Protein AF-A0A075I2B1-F1 (afdb_monomer)

Solvent-accessible surface area (backbone atoms only — not comparable to full-atom values): 6230 Å² total; per-residue (Å²): 111,44,81,54,73,53,54,62,49,99,84,71,45,73,44,51,65,59,56,53,54,48,26,56,47,40,30,75,67,63,57,77,72,39,77,43,37,38,28,36,81,73,62,92,59,45,57,78,74,44,47,49,54,43,27,32,74,50,74,80,44,43,78,85,74,37,25,40,53,33,38,40,56,74,82,55,50,94,93,41,47,78,57,34,68,74,73,52,88,79,57,62,47,34,85,46,72,70,45,29,53,55,58,70,74,107

InterPro domains:
  IPR001732 UDP-glucose/GDP-mannose dehydrogenase, N-terminal [PF03721] (2-100)
  IPR028359 UDP-N-acetyl-D-mannosamine/glucosamine dehydrogenase [PTHR43491] (2-102)
  IPR036291 NAD(P)-binding domain superfamily [SSF51735] (3-102)

Foldseek 3Di:
DDADDFDADPVRHTDCVVLLVVLLVLLVPPFWAEEAEHQYDDDPCCVVPPSQVSSCVSVPDHDPPGYWYKYWHDDDDVPCRVVCVPPPDIDIGTPDPVSSVVVNVD

Structure (mmCIF, N/CA/C/O backbone):
data_AF-A0A075I2B1-F1
#
_entry.id   AF-A0A075I2B1-F1
#
loop_
_atom_site.group_PDB
_atom_site.id
_atom_site.type_symbol
_atom_site.label_atom_id
_atom_site.label_alt_id
_atom_site.label_comp_id
_atom_site.label_asym_id
_atom_site.label_entity_id
_atom_site.label_seq_id
_atom_site.pdbx_PDB_ins_code
_atom_site.Cartn_x
_atom_site.Cartn_y
_atom_site.Cartn_z
_atom_site.occupancy
_atom_site.B_iso_or_equiv
_atom_site.auth_seq_id
_atom_site.auth_comp_id
_atom_site.auth_asym_id
_atom_site.auth_atom_id
_atom_site.pdbx_PDB_model_num
ATOM 1 N N . MET A 1 1 ? -8.153 2.918 -5.082 1.00 91.38 1 MET A N 1
ATOM 2 C CA . MET A 1 1 ? -6.964 2.182 -5.561 1.00 91.38 1 MET A CA 1
ATOM 3 C C . MET A 1 1 ? -5.900 3.200 -5.934 1.00 91.38 1 MET A C 1
ATOM 5 O O . MET A 1 1 ? -6.264 4.267 -6.422 1.00 91.38 1 MET A O 1
ATOM 9 N N . LEU A 1 2 ? -4.633 2.923 -5.636 1.00 95.62 2 LEU A N 1
ATOM 10 C CA . LEU A 1 2 ? -3.490 3.801 -5.883 1.00 95.62 2 LEU A CA 1
ATOM 11 C C . LEU A 1 2 ? -2.521 3.111 -6.849 1.00 95.62 2 LEU A C 1
ATOM 13 O O . LEU A 1 2 ? -1.720 2.268 -6.442 1.00 95.62 2 LEU A O 1
ATOM 17 N N . SER A 1 3 ? -2.597 3.508 -8.116 1.00 94.00 3 SER A N 1
ATOM 18 C CA . SER A 1 3 ? -1.679 3.112 -9.184 1.00 94.00 3 SER A CA 1
ATOM 19 C C . SER A 1 3 ? -0.917 4.362 -9.635 1.00 94.00 3 SER A C 1
ATOM 21 O O . SER A 1 3 ? -1.407 5.170 -10.423 1.00 94.00 3 SER A O 1
ATOM 23 N N . LEU A 1 4 ? 0.230 4.604 -8.998 1.00 95.50 4 LEU A N 1
ATOM 24 C CA . LEU A 1 4 ? 1.047 5.810 -9.124 1.00 95.50 4 LEU A CA 1
ATOM 25 C C . LEU A 1 4 ? 2.488 5.423 -9.480 1.00 95.50 4 LEU A C 1
ATOM 27 O O . LEU A 1 4 ? 2.948 4.344 -9.108 1.00 95.50 4 LEU A O 1
ATOM 31 N N . PRO A 1 5 ? 3.230 6.298 -10.178 1.00 93.94 5 PRO A N 1
ATOM 32 C CA . PRO A 1 5 ? 4.606 6.009 -10.549 1.00 93.94 5 PRO A CA 1
ATOM 33 C C . PRO A 1 5 ? 5.522 5.966 -9.320 1.00 93.94 5 PRO A C 1
ATOM 35 O O . PRO A 1 5 ? 5.485 6.855 -8.467 1.00 93.94 5 PRO A O 1
ATOM 38 N N . THR A 1 6 ? 6.401 4.967 -9.298 1.00 95.31 6 THR A N 1
ATOM 39 C CA . THR A 1 6 ? 7.446 4.755 -8.284 1.00 95.31 6 THR A CA 1
ATOM 40 C C . THR A 1 6 ? 8.816 4.688 -8.971 1.00 95.31 6 THR A C 1
ATOM 42 O O . THR A 1 6 ? 9.403 3.608 -9.086 1.00 95.31 6 THR A O 1
ATOM 45 N N . PRO A 1 7 ? 9.302 5.808 -9.545 1.00 96.19 7 PRO A N 1
ATOM 46 C CA . PRO A 1 7 ? 10.572 5.824 -10.263 1.00 96.19 7 PRO A CA 1
ATOM 47 C C . PRO A 1 7 ? 11.734 5.516 -9.316 1.00 96.19 7 PRO A C 1
ATOM 49 O O . PRO A 1 7 ? 11.641 5.752 -8.117 1.00 96.19 7 PRO A O 1
ATOM 52 N N . ILE A 1 8 ? 12.844 5.032 -9.865 1.00 96.38 8 ILE A N 1
ATOM 53 C CA . ILE A 1 8 ? 14.077 4.780 -9.113 1.00 96.38 8 ILE A CA 1
ATOM 54 C C . ILE A 1 8 ? 15.088 5.908 -9.334 1.00 96.38 8 ILE A C 1
ATOM 56 O O . ILE A 1 8 ? 15.150 6.500 -10.416 1.00 96.38 8 ILE A O 1
ATOM 60 N N . ASP A 1 9 ? 15.878 6.217 -8.310 1.00 94.94 9 ASP A N 1
ATOM 61 C CA . ASP A 1 9 ? 16.991 7.158 -8.406 1.00 94.94 9 ASP A CA 1
ATOM 62 C C . ASP A 1 9 ? 18.251 6.507 -9.019 1.00 94.94 9 ASP A C 1
ATOM 64 O O . ASP A 1 9 ? 18.285 5.324 -9.363 1.00 94.94 9 ASP A O 1
ATOM 68 N N . LYS A 1 10 ? 19.335 7.284 -9.137 1.00 96.62 10 LYS A N 1
ATOM 69 C CA . LYS A 1 10 ? 20.627 6.813 -9.675 1.00 96.62 10 LYS A CA 1
ATOM 70 C C . LYS A 1 10 ? 21.300 5.703 -8.851 1.00 96.62 10 LYS A C 1
ATOM 72 O O . LYS A 1 10 ? 22.245 5.088 -9.337 1.00 96.62 10 LYS A O 1
ATOM 77 N N . ASN A 1 11 ? 20.867 5.494 -7.611 1.00 96.38 11 ASN A N 1
ATOM 78 C CA . ASN A 1 11 ? 21.356 4.458 -6.708 1.00 96.38 11 ASN A CA 1
ATOM 79 C C . ASN A 1 11 ? 20.400 3.252 -6.662 1.00 96.38 11 ASN A C 1
ATOM 81 O O . ASN A 1 11 ? 20.584 2.373 -5.823 1.00 96.38 11 ASN A O 1
ATOM 85 N N . ASN A 1 12 ? 19.409 3.195 -7.562 1.00 92.31 12 ASN A N 1
ATOM 86 C CA . ASN A 1 12 ? 18.335 2.200 -7.600 1.00 92.31 12 ASN A CA 1
ATOM 87 C C . ASN A 1 12 ? 17.421 2.220 -6.363 1.00 92.31 12 ASN A C 1
ATOM 89 O O . ASN A 1 12 ? 16.852 1.191 -6.004 1.00 92.31 12 ASN A O 1
ATOM 93 N N . ILE A 1 13 ? 17.269 3.379 -5.718 1.00 93.94 13 ILE A N 1
ATOM 94 C CA . ILE A 1 13 ? 16.354 3.561 -4.590 1.00 93.94 13 ILE A CA 1
ATOM 95 C C . ILE A 1 13 ? 15.008 4.069 -5.125 1.00 93.94 13 ILE A C 1
ATOM 97 O O . ILE A 1 13 ? 14.992 5.076 -5.843 1.00 93.94 13 ILE A O 1
ATOM 101 N N . PRO A 1 14 ? 13.880 3.410 -4.807 1.00 95.19 14 PRO A N 1
ATOM 102 C CA . PRO A 1 14 ? 12.555 3.902 -5.165 1.00 95.19 14 PRO A CA 1
ATOM 103 C C . PRO A 1 14 ? 12.256 5.290 -4.583 1.00 95.19 14 PRO A C 1
ATOM 105 O O . PRO A 1 14 ? 12.587 5.607 -3.444 1.00 95.19 14 PRO A O 1
ATOM 108 N N . ILE A 1 15 ? 11.593 6.127 -5.376 1.00 96.31 15 ILE A N 1
ATOM 109 C CA . ILE A 1 15 ? 11.133 7.461 -4.992 1.00 96.31 15 ILE A CA 1
ATOM 110 C C . ILE A 1 15 ? 9.604 7.436 -4.909 1.00 96.31 15 ILE A C 1
ATOM 112 O O . ILE A 1 15 ? 8.921 7.254 -5.918 1.00 96.31 15 ILE A O 1
ATOM 116 N N . TYR A 1 16 ? 9.053 7.705 -3.723 1.00 97.38 16 TYR A N 1
ATOM 117 C CA . TYR A 1 16 ? 7.614 7.582 -3.449 1.00 97.38 16 TYR A CA 1
ATOM 118 C C . TYR A 1 16 ? 6.839 8.900 -3.371 1.00 97.38 16 TYR A C 1
ATOM 120 O O . TYR A 1 16 ? 5.694 8.918 -2.924 1.00 97.38 16 TYR A O 1
ATOM 128 N N . LEU A 1 17 ? 7.406 10.005 -3.863 1.00 97.69 17 LEU A N 1
ATOM 129 C CA . LEU A 1 17 ? 6.812 11.349 -3.762 1.00 97.69 17 LEU A CA 1
ATOM 130 C C . LEU A 1 17 ? 5.340 11.422 -4.212 1.00 97.69 17 LEU A C 1
ATOM 132 O O . LEU A 1 17 ? 4.546 12.147 -3.609 1.00 97.69 17 LEU A O 1
ATOM 136 N N . ALA A 1 18 ? 4.958 10.675 -5.255 1.00 97.94 18 ALA A N 1
ATOM 137 C CA . ALA A 1 18 ? 3.574 10.618 -5.725 1.00 97.94 18 ALA A CA 1
ATOM 138 C C . ALA A 1 18 ? 2.641 9.955 -4.694 1.00 97.94 18 ALA A C 1
ATOM 140 O O . ALA A 1 18 ? 1.589 10.513 -4.372 1.00 97.94 18 ALA A O 1
ATOM 141 N N . LEU A 1 19 ? 3.044 8.807 -4.141 1.00 98.00 19 LEU A N 1
ATOM 142 C CA . LEU A 1 19 ? 2.297 8.089 -3.105 1.00 98.00 19 LEU A CA 1
ATOM 143 C C . LEU A 1 19 ? 2.210 8.906 -1.816 1.00 98.00 19 LEU A C 1
ATOM 145 O O . LEU A 1 19 ? 1.117 9.069 -1.279 1.00 98.00 19 LEU A O 1
ATOM 149 N N . GLU A 1 20 ? 3.316 9.498 -1.365 1.00 97.94 20 GLU A N 1
ATOM 150 C CA . GLU A 1 20 ? 3.340 10.351 -0.172 1.00 97.94 20 GLU A CA 1
ATOM 151 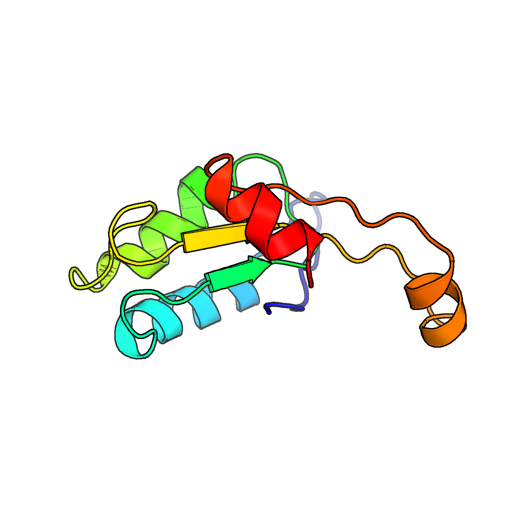C C . GLU A 1 20 ? 2.432 11.579 -0.319 1.00 97.94 20 GLU A C 1
ATOM 153 O O . GLU A 1 20 ? 1.716 11.955 0.612 1.00 97.94 20 GLU A O 1
ATOM 158 N N . SER A 1 21 ? 2.443 12.215 -1.494 1.00 98.12 21 SER A N 1
ATOM 159 C CA . SER A 1 21 ? 1.575 13.356 -1.797 1.00 98.12 21 SER A CA 1
ATOM 160 C C . SER A 1 21 ? 0.102 12.970 -1.711 1.00 98.12 21 SER A C 1
ATOM 162 O O . SER A 1 21 ? -0.690 13.677 -1.081 1.00 98.12 21 SER A O 1
ATOM 164 N N . VAL A 1 22 ? -0.271 11.824 -2.285 1.00 98.00 22 VAL A N 1
ATOM 165 C CA . VAL A 1 22 ? -1.642 11.316 -2.195 1.00 98.00 22 VAL A CA 1
ATOM 166 C C . VAL A 1 22 ? -1.987 10.907 -0.765 1.00 98.00 22 VAL A C 1
ATOM 168 O O . VAL A 1 22 ? -3.057 11.279 -0.293 1.00 98.00 22 VAL A O 1
ATOM 171 N N . GLY A 1 23 ? -1.086 10.265 -0.019 1.00 97.38 23 GLY A N 1
ATOM 172 C CA . GLY A 1 23 ? -1.283 9.966 1.404 1.00 97.38 23 GLY A CA 1
ATOM 173 C C . GLY A 1 23 ? -1.624 11.217 2.222 1.00 97.38 23 GLY A C 1
ATOM 174 O O . GLY A 1 23 ? -2.597 11.226 2.978 1.00 97.38 23 GLY A O 1
ATOM 175 N N . LYS A 1 24 ? -0.901 12.325 2.002 1.00 97.62 24 LYS A N 1
ATOM 176 C CA . LYS A 1 24 ? -1.164 13.623 2.659 1.00 97.62 24 LYS A CA 1
ATOM 177 C C . LYS A 1 24 ? -2.512 14.234 2.269 1.00 97.62 24 LYS A C 1
ATOM 179 O O . LYS A 1 24 ? -3.063 15.033 3.025 1.00 97.62 24 LYS A O 1
ATOM 184 N N . GLN A 1 25 ? -3.030 13.921 1.084 1.00 97.31 25 GLN A N 1
ATOM 185 C CA . GLN A 1 25 ? -4.377 14.325 0.677 1.00 97.31 25 GLN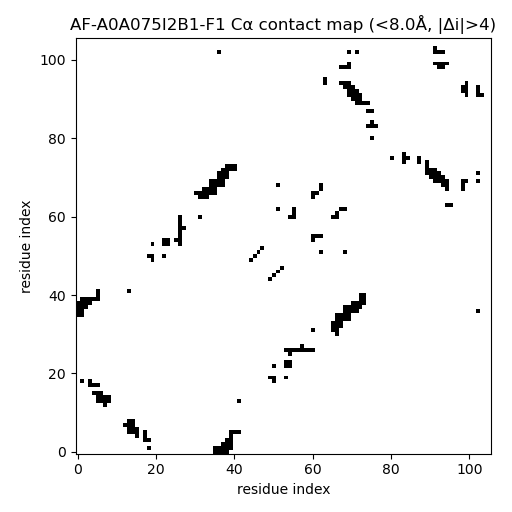 A CA 1
ATOM 186 C C . GLN A 1 25 ? -5.429 13.439 1.348 1.00 97.31 25 GLN A C 1
ATOM 188 O O . GLN A 1 25 ? -6.407 13.960 1.885 1.00 97.31 25 GLN A O 1
ATOM 193 N N . LEU A 1 26 ? -5.197 12.123 1.389 1.00 97.06 26 LEU A N 1
ATOM 194 C CA . LEU A 1 26 ? -6.080 11.151 2.030 1.00 97.06 26 LEU A CA 1
ATOM 195 C C . LEU A 1 26 ? -6.255 11.424 3.526 1.00 97.06 26 LEU A C 1
ATOM 197 O O . LEU A 1 26 ? -7.380 11.338 4.007 1.00 97.06 26 LEU A O 1
ATOM 201 N N . SER A 1 27 ? -5.222 11.870 4.246 1.00 96.62 27 SER A N 1
ATOM 202 C CA . SER A 1 27 ? -5.368 12.271 5.660 1.00 96.62 27 SER A CA 1
ATOM 203 C C . SER A 1 27 ? -6.449 13.350 5.876 1.00 96.62 27 SER A C 1
ATOM 205 O O . SER A 1 27 ? -7.080 13.434 6.937 1.00 96.62 27 SER A O 1
ATOM 207 N N . LYS A 1 28 ? -6.735 14.149 4.837 1.00 95.38 28 LYS A N 1
ATOM 208 C CA . LYS A 1 28 ? -7.732 15.231 4.831 1.00 95.38 28 LYS A CA 1
ATOM 209 C C . LYS A 1 28 ? -9.061 14.857 4.172 1.00 95.38 28 LYS A C 1
ATOM 211 O O . LYS A 1 28 ? -10.082 15.431 4.558 1.00 95.38 28 LYS A O 1
ATOM 216 N N . SER A 1 29 ? -9.097 13.920 3.231 1.00 94.81 29 SER A N 1
ATOM 217 C CA . SER A 1 29 ? -10.307 13.616 2.449 1.00 94.81 29 SER A CA 1
ATOM 218 C C . SER A 1 29 ? -10.897 12.225 2.682 1.00 94.81 29 SER A C 1
ATOM 220 O O . SER A 1 29 ? -12.106 12.057 2.499 1.00 94.81 29 SER A O 1
ATOM 222 N N . LEU A 1 30 ? -10.086 11.245 3.091 1.00 96.19 30 LEU A N 1
ATOM 223 C CA . LEU A 1 30 ? -10.521 9.862 3.256 1.00 96.19 30 LEU A CA 1
ATOM 224 C C . LEU A 1 30 ? -11.562 9.773 4.378 1.00 96.19 30 LEU A C 1
ATOM 226 O O . LEU A 1 30 ? -11.392 10.337 5.460 1.00 96.19 30 LEU A O 1
ATOM 230 N N . GLN A 1 31 ? -12.665 9.089 4.091 1.00 96.00 31 GLN A N 1
ATOM 231 C CA . GLN A 1 31 ? -13.752 8.914 5.046 1.00 96.00 31 GLN A CA 1
ATOM 232 C C . GLN A 1 31 ? -13.479 7.708 5.951 1.00 96.00 31 GLN A C 1
ATOM 234 O O . GLN A 1 31 ? -12.856 6.740 5.499 1.00 96.00 31 GLN A O 1
ATOM 239 N N . PRO A 1 32 ? -13.967 7.713 7.202 1.00 94.69 32 PRO A N 1
ATOM 240 C CA . PRO A 1 32 ? -13.940 6.519 8.031 1.00 94.69 32 PRO A CA 1
ATOM 241 C C . PRO A 1 32 ? -14.576 5.311 7.323 1.00 94.69 32 PRO A C 1
ATOM 243 O O . PRO A 1 32 ? -15.497 5.464 6.522 1.00 94.69 32 PRO A O 1
ATOM 246 N N . ASN A 1 33 ? -14.094 4.113 7.642 1.00 92.94 33 ASN A N 1
ATOM 247 C CA . ASN A 1 33 ? -14.469 2.819 7.063 1.00 92.94 33 ASN A CA 1
ATOM 248 C C . ASN A 1 33 ? -14.109 2.643 5.578 1.00 92.94 33 ASN A C 1
ATOM 250 O O . ASN A 1 33 ? -14.629 1.747 4.919 1.00 92.94 33 ASN A O 1
ATOM 254 N N . SER A 1 34 ? -13.208 3.472 5.046 1.00 94.06 34 SER A N 1
ATOM 255 C CA . SER A 1 34 ? -12.694 3.300 3.684 1.00 94.06 34 SER A CA 1
ATOM 256 C C . SER A 1 34 ? -11.609 2.221 3.604 1.00 94.06 34 SER A C 1
ATOM 258 O O . SER A 1 34 ? -10.808 2.065 4.530 1.00 94.06 34 SER A O 1
ATOM 260 N N . LEU A 1 35 ? -11.543 1.548 2.452 1.00 92.69 35 LEU A N 1
ATOM 261 C CA . LEU A 1 35 ? -10.434 0.687 2.035 1.00 92.69 35 LEU A CA 1
ATOM 262 C C . LEU A 1 35 ? -9.535 1.433 1.041 1.00 92.69 35 LEU A C 1
ATOM 264 O O . LEU A 1 35 ? -9.990 1.911 -0.000 1.00 92.69 35 LEU A O 1
ATOM 268 N N . VAL A 1 36 ? -8.242 1.492 1.343 1.00 95.19 36 VAL A N 1
ATOM 269 C CA . VAL A 1 36 ? -7.195 1.943 0.422 1.00 95.19 36 VAL A CA 1
ATOM 270 C C . VAL A 1 36 ? -6.461 0.716 -0.115 1.00 95.19 36 VAL A C 1
ATOM 272 O O . VAL A 1 36 ? -5.977 -0.103 0.651 1.00 95.19 36 VAL A O 1
ATOM 275 N N . VAL A 1 37 ? -6.351 0.589 -1.434 1.00 94.12 37 VAL A N 1
ATOM 276 C CA . VAL A 1 37 ? -5.564 -0.482 -2.070 1.00 94.12 37 VAL A CA 1
ATOM 277 C C . VAL A 1 37 ? -4.412 0.152 -2.826 1.00 94.12 37 VAL A C 1
ATOM 279 O O . VAL A 1 37 ? -4.660 1.031 -3.655 1.00 94.12 37 VAL A O 1
ATOM 282 N N . VAL A 1 38 ? -3.181 -0.260 -2.536 1.00 94.94 38 VAL A N 1
ATOM 283 C CA . VAL A 1 38 ? -1.971 0.181 -3.239 1.00 94.94 38 VAL A CA 1
ATOM 284 C C . VAL A 1 38 ? -1.574 -0.874 -4.263 1.00 94.94 38 VAL A C 1
ATOM 286 O O . VAL A 1 38 ? -1.267 -2.007 -3.908 1.00 94.94 38 VAL A O 1
ATOM 289 N N . GLU A 1 39 ? -1.582 -0.491 -5.535 1.00 94.12 39 GLU A N 1
ATOM 290 C CA . GLU A 1 39 ? -1.199 -1.366 -6.656 1.00 94.12 39 GLU A CA 1
ATOM 291 C C . GLU A 1 39 ? 0.1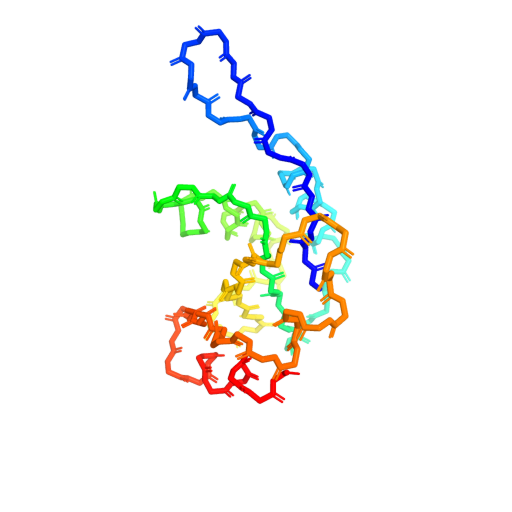89 -1.036 -7.208 1.00 94.12 39 GLU A C 1
ATOM 293 O O . GLU A 1 39 ? 0.752 -1.777 -8.008 1.00 94.12 39 GLU A O 1
ATOM 298 N N . SER A 1 40 ? 0.735 0.101 -6.778 1.00 94.62 40 SER A N 1
ATOM 299 C CA . SER A 1 40 ? 2.051 0.582 -7.185 1.00 94.62 40 SER A CA 1
ATOM 300 C C . SER A 1 40 ? 3.150 -0.351 -6.671 1.00 94.62 40 SER A C 1
ATOM 302 O O . SER A 1 40 ? 3.037 -0.893 -5.570 1.00 94.62 40 SER A O 1
ATOM 304 N N . THR A 1 41 ? 4.241 -0.489 -7.425 1.00 93.56 41 THR A N 1
ATOM 305 C CA . THR A 1 41 ? 5.409 -1.262 -6.991 1.00 93.56 41 THR A CA 1
ATOM 306 C C . THR A 1 41 ? 6.086 -0.579 -5.807 1.00 93.56 41 THR A C 1
ATOM 308 O O . THR A 1 41 ? 6.660 0.501 -5.935 1.00 93.56 41 THR A O 1
ATOM 311 N N . ILE A 1 42 ? 6.044 -1.224 -4.647 1.00 94.25 42 ILE A N 1
ATOM 312 C CA . ILE A 1 42 ? 6.620 -0.718 -3.401 1.00 94.25 42 ILE A CA 1
ATOM 313 C C . ILE A 1 42 ? 7.504 -1.780 -2.752 1.00 94.25 42 ILE A C 1
ATOM 315 O O . ILE A 1 42 ? 7.326 -2.979 -2.970 1.00 94.25 42 ILE A O 1
ATOM 319 N N . GLU A 1 43 ? 8.461 -1.339 -1.950 1.00 93.50 43 GLU A N 1
ATOM 320 C CA . GLU A 1 43 ? 9.279 -2.221 -1.128 1.00 93.50 43 GLU A CA 1
ATOM 321 C C . GLU A 1 43 ? 8.530 -2.681 0.138 1.00 93.50 43 GLU A C 1
ATOM 323 O O . GLU A 1 43 ? 7.635 -1.978 0.630 1.00 93.50 43 GLU A O 1
ATOM 328 N N . PRO A 1 44 ? 8.893 -3.849 0.702 1.00 92.62 44 PRO A N 1
ATOM 329 C CA . PRO A 1 44 ? 8.428 -4.245 2.027 1.00 92.62 44 PRO A CA 1
ATOM 330 C C . PRO A 1 44 ? 8.747 -3.152 3.052 1.00 92.62 44 PRO A C 1
ATOM 332 O O . PRO A 1 44 ? 9.848 -2.602 3.032 1.00 92.62 44 PRO A O 1
ATOM 335 N N . GLY A 1 45 ? 7.817 -2.834 3.951 1.00 92.94 45 GLY A N 1
ATOM 336 C CA . GLY A 1 45 ? 7.991 -1.727 4.888 1.00 92.94 45 GLY A CA 1
ATOM 337 C C . GLY A 1 45 ? 7.246 -0.454 4.504 1.00 92.94 45 GLY A C 1
ATOM 338 O O . GLY A 1 45 ? 6.894 0.317 5.394 1.00 92.94 45 GLY A O 1
ATOM 339 N N . PHE A 1 46 ? 7.004 -0.188 3.215 1.00 95.25 46 PHE A N 1
ATOM 340 C CA . PHE A 1 46 ? 6.483 1.120 2.799 1.00 95.25 46 PHE A CA 1
ATOM 341 C C . PHE A 1 46 ? 5.072 1.410 3.338 1.00 95.25 46 PHE A C 1
ATOM 343 O O . PHE A 1 46 ? 4.769 2.543 3.716 1.00 95.25 46 PHE A O 1
ATOM 350 N N . ILE A 1 47 ? 4.195 0.403 3.402 1.00 95.19 47 ILE A N 1
ATOM 351 C CA . ILE A 1 47 ? 2.823 0.603 3.887 1.00 95.19 47 ILE A CA 1
ATOM 352 C C . ILE A 1 47 ? 2.830 0.924 5.379 1.00 95.19 47 ILE A C 1
ATOM 354 O O . ILE A 1 47 ? 2.290 1.950 5.791 1.00 95.19 47 ILE A O 1
ATOM 358 N N . GLU A 1 48 ? 3.451 0.058 6.172 1.00 93.94 48 GLU A N 1
ATOM 359 C CA . GLU A 1 48 ? 3.455 0.112 7.628 1.00 93.94 48 GLU A CA 1
ATOM 360 C C . GLU A 1 48 ? 4.297 1.259 8.186 1.00 93.94 48 GLU A C 1
ATOM 362 O O . GLU A 1 48 ? 3.879 1.897 9.150 1.00 93.94 48 GLU A O 1
ATOM 367 N N . ASN A 1 49 ? 5.438 1.563 7.563 1.00 94.50 49 ASN A N 1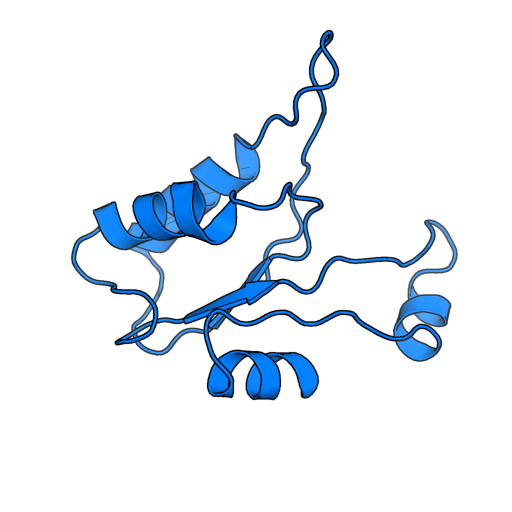
ATOM 368 C CA . ASN A 1 49 ? 6.396 2.532 8.095 1.00 94.50 49 ASN A CA 1
ATOM 369 C C . ASN A 1 49 ? 6.239 3.936 7.501 1.00 94.50 49 ASN A C 1
ATOM 371 O O . ASN A 1 49 ? 6.834 4.865 8.030 1.00 94.50 49 ASN A O 1
ATOM 375 N N . VAL A 1 50 ? 5.510 4.103 6.389 1.00 96.50 50 VAL A N 1
ATOM 376 C CA . VAL A 1 50 ? 5.409 5.403 5.699 1.00 96.50 50 VAL A CA 1
ATOM 377 C C . VAL A 1 50 ? 3.962 5.758 5.380 1.00 96.50 50 VAL A C 1
ATOM 379 O O . VAL A 1 50 ? 3.460 6.793 5.821 1.00 96.50 50 VAL A O 1
ATOM 382 N N . MET A 1 51 ? 3.262 4.922 4.611 1.00 96.94 51 MET A N 1
ATOM 383 C CA . MET A 1 51 ? 1.941 5.282 4.087 1.00 96.94 51 MET A CA 1
ATOM 384 C C . MET A 1 51 ? 0.894 5.433 5.196 1.00 96.94 51 MET A C 1
ATOM 386 O O . MET A 1 51 ? 0.131 6.402 5.189 1.00 96.94 51 MET A O 1
ATOM 390 N N . ILE A 1 52 ? 0.858 4.493 6.146 1.00 96.94 52 ILE A N 1
ATOM 391 C CA . ILE A 1 52 ? -0.053 4.556 7.295 1.00 96.94 52 ILE A CA 1
ATOM 392 C C . ILE A 1 52 ? 0.240 5.804 8.125 1.00 96.94 52 ILE A C 1
ATOM 394 O O . ILE A 1 52 ? -0.686 6.573 8.374 1.00 96.94 52 ILE A O 1
ATOM 398 N N . GLU A 1 53 ? 1.508 6.054 8.468 1.00 97.00 53 GLU A N 1
ATOM 399 C CA . GLU A 1 53 ? 1.904 7.227 9.255 1.00 97.00 53 GLU A CA 1
ATOM 400 C C . GLU A 1 53 ? 1.400 8.522 8.605 1.00 97.00 53 GLU A C 1
ATOM 402 O O . GLU A 1 53 ? 0.716 9.318 9.250 1.00 97.00 53 GLU A O 1
ATOM 407 N N . ILE A 1 54 ? 1.634 8.697 7.300 1.00 97.75 54 ILE A N 1
ATOM 408 C CA . ILE A 1 54 ? 1.197 9.882 6.550 1.00 97.75 54 ILE A CA 1
ATOM 409 C C . ILE A 1 54 ? -0.328 10.070 6.594 1.00 97.75 54 ILE A C 1
ATOM 411 O O . ILE A 1 54 ? -0.804 11.204 6.731 1.00 97.75 54 ILE A O 1
ATOM 415 N N . ILE A 1 55 ? -1.109 8.996 6.441 1.00 97.06 55 ILE A N 1
ATOM 416 C CA . ILE A 1 55 ? -2.579 9.074 6.474 1.00 97.06 55 ILE A CA 1
ATOM 417 C C . ILE A 1 55 ? -3.061 9.414 7.893 1.00 97.06 55 ILE A C 1
ATOM 419 O O . ILE A 1 55 ? -3.952 10.254 8.058 1.00 97.06 55 ILE A O 1
ATOM 423 N N . GLU A 1 56 ? -2.457 8.813 8.918 1.00 97.19 56 GLU A N 1
ATOM 424 C CA . GLU A 1 56 ? -2.815 9.022 10.325 1.00 97.19 56 GLU A CA 1
ATOM 425 C C . GLU A 1 56 ? -2.413 10.402 10.865 1.00 97.19 56 GLU A C 1
ATOM 427 O O . GLU A 1 56 ? -3.034 10.870 11.818 1.00 97.19 56 GLU A O 1
ATOM 432 N N . MET A 1 57 ? -1.483 11.127 10.224 1.00 94.06 57 MET A N 1
ATOM 433 C CA . MET A 1 57 ? -1.131 12.516 10.591 1.00 94.06 57 MET A CA 1
ATOM 434 C C . MET A 1 57 ? -2.344 13.462 10.670 1.00 94.06 57 MET A C 1
ATOM 436 O O . MET A 1 57 ? -2.284 14.500 11.327 1.00 94.06 57 MET A O 1
ATOM 440 N N . GLY A 1 58 ?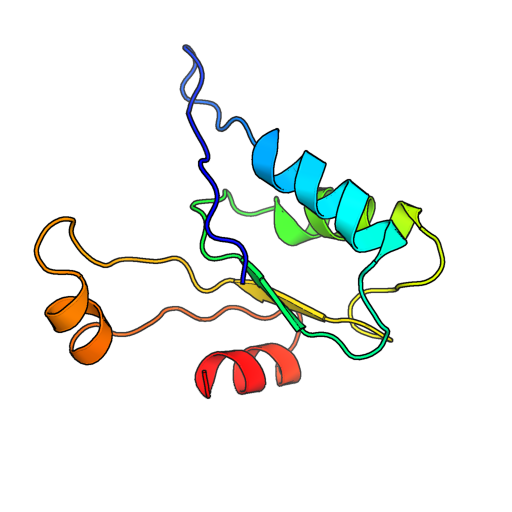 -3.446 13.139 9.985 1.00 87.94 58 GLY A N 1
ATOM 441 C CA . GLY A 1 58 ? -4.699 13.891 10.071 1.00 87.94 58 GLY A CA 1
ATOM 442 C C . GLY A 1 58 ? -5.477 13.691 11.381 1.00 87.94 58 GLY A C 1
ATOM 443 O O . GLY A 1 58 ? -6.508 14.337 11.554 1.00 87.94 58 GLY A O 1
ATOM 444 N N . SER A 1 59 ? -5.044 12.783 12.265 1.00 87.56 59 SER A N 1
ATOM 445 C CA . SER A 1 59 ? -5.620 12.407 13.574 1.00 87.56 59 SER A CA 1
ATOM 446 C C . SER A 1 59 ? -7.095 11.978 13.584 1.00 87.56 59 SER A C 1
ATOM 448 O O . SER A 1 59 ? -7.671 11.745 14.644 1.00 87.56 59 SER A O 1
ATOM 450 N N . ARG A 1 60 ? -7.735 11.872 12.416 1.00 94.69 60 ARG A N 1
ATOM 451 C CA . ARG A 1 60 ? -9.131 11.417 12.256 1.00 94.69 60 ARG A CA 1
ATOM 452 C C . ARG A 1 60 ? -9.233 9.936 11.911 1.00 94.69 60 ARG A C 1
ATOM 454 O O . ARG A 1 60 ? -10.310 9.353 12.010 1.00 94.69 60 ARG A O 1
ATOM 461 N N . LEU A 1 61 ? -8.127 9.359 11.465 1.00 96.06 61 LEU A N 1
ATOM 462 C CA . LEU A 1 61 ? -8.048 8.034 10.885 1.00 96.06 61 LEU A CA 1
ATOM 463 C C . LEU A 1 61 ? -6.981 7.237 11.627 1.00 96.06 61 LEU A C 1
ATOM 465 O O . LEU A 1 61 ? -5.944 7.787 11.981 1.00 96.06 61 LEU A O 1
ATOM 469 N N . GLN A 1 62 ? -7.272 5.965 11.864 1.00 95.69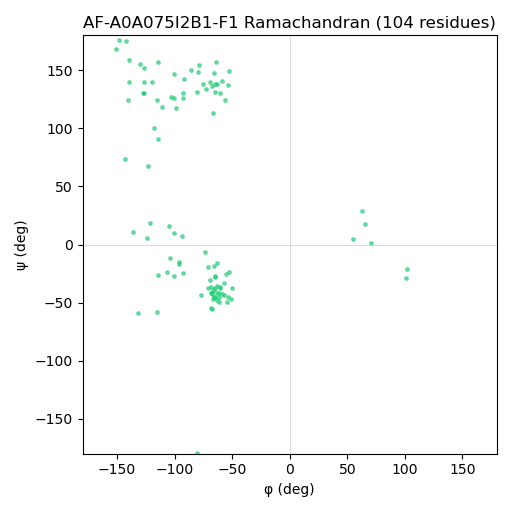 62 GLN A N 1
ATOM 470 C CA . GLN A 1 62 ? -6.393 4.976 12.453 1.00 95.69 62 GLN A CA 1
ATOM 471 C C . GLN A 1 62 ? -6.577 3.630 11.738 1.00 95.69 62 GLN A C 1
ATOM 473 O O . GLN A 1 62 ? -7.699 3.107 11.646 1.00 95.69 62 GLN A O 1
ATOM 478 N N . ALA A 1 63 ? -5.476 3.088 11.223 1.00 94.25 63 ALA A N 1
ATOM 479 C CA . ALA A 1 63 ? -5.437 1.859 10.450 1.00 94.25 63 ALA A CA 1
ATOM 480 C C . ALA A 1 63 ? -5.892 0.682 11.319 1.00 94.25 63 ALA A C 1
ATOM 482 O O . ALA A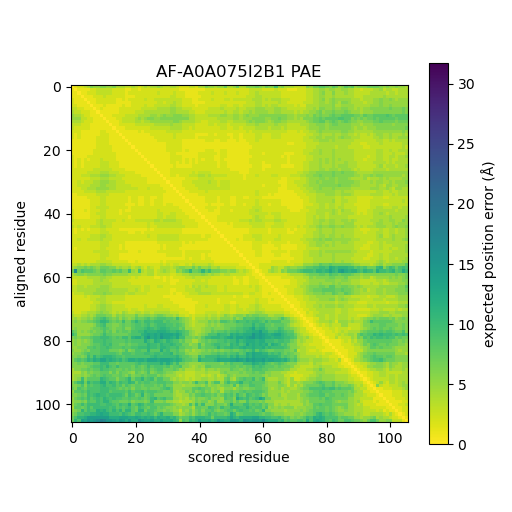 1 63 ? -5.587 0.609 12.512 1.00 94.25 63 ALA A O 1
ATOM 483 N N . GLY A 1 64 ? -6.696 -0.210 10.741 1.00 89.31 64 GLY A N 1
ATOM 484 C CA . GLY A 1 64 ? -7.280 -1.352 11.452 1.00 89.31 64 GLY A CA 1
ATOM 485 C C . GLY A 1 64 ? -8.364 -0.976 12.473 1.00 89.31 64 GLY A C 1
ATOM 486 O O . GLY A 1 64 ? -8.907 -1.856 13.135 1.00 89.31 64 GLY A O 1
ATOM 487 N N . LYS A 1 65 ? -8.707 0.314 12.620 1.00 92.44 65 LYS A N 1
ATOM 488 C CA . LYS A 1 65 ? -9.819 0.761 13.477 1.00 92.44 65 LYS A CA 1
ATOM 489 C C . LYS A 1 65 ? -10.937 1.415 12.692 1.00 92.44 65 LYS A C 1
ATOM 491 O O . LYS A 1 65 ? -12.082 0.992 12.789 1.00 92.44 65 LYS A O 1
ATOM 496 N N . ASN A 1 66 ? -10.623 2.482 11.964 1.00 92.69 66 ASN A N 1
ATOM 497 C CA . ASN A 1 66 ? -11.624 3.265 11.242 1.00 92.69 66 ASN A CA 1
ATOM 498 C C . ASN A 1 66 ? -11.184 3.639 9.821 1.00 92.69 66 ASN A C 1
ATOM 500 O O . ASN A 1 66 ? -11.859 4.423 9.169 1.00 92.69 66 ASN A O 1
ATOM 504 N N . PHE A 1 67 ? -10.096 3.070 9.319 1.00 94.81 67 PHE A N 1
ATOM 505 C CA . PHE A 1 67 ? -9.867 2.843 7.896 1.00 94.81 67 PHE A CA 1
ATOM 506 C C . PHE A 1 67 ? -8.971 1.623 7.753 1.00 94.81 67 PHE A C 1
ATOM 508 O O . PHE A 1 67 ? -8.380 1.153 8.732 1.00 94.81 67 PHE A O 1
ATOM 515 N N . THR A 1 68 ? -8.855 1.121 6.534 1.00 93.94 68 THR A N 1
ATOM 516 C CA . THR A 1 68 ? -7.940 0.028 6.274 1.00 93.94 68 THR A CA 1
ATOM 517 C C . THR A 1 68 ? -7.194 0.172 4.960 1.00 93.94 68 THR A C 1
ATOM 519 O O . THR A 1 68 ? -7.600 0.929 4.074 1.00 93.94 68 THR A O 1
ATOM 522 N N . ILE A 1 69 ? -6.066 -0.523 4.863 1.00 94.25 69 ILE A N 1
ATOM 523 C CA . ILE A 1 69 ? -5.158 -0.462 3.728 1.00 94.25 69 ILE A CA 1
ATOM 524 C C . ILE A 1 69 ? -4.622 -1.852 3.385 1.00 94.25 69 ILE A C 1
ATOM 526 O O . ILE A 1 69 ? -4.310 -2.646 4.268 1.00 94.25 69 ILE A O 1
ATOM 530 N N . GLY A 1 70 ? -4.522 -2.139 2.093 1.00 92.38 70 GLY A N 1
ATOM 531 C CA . GLY A 1 70 ? -3.926 -3.358 1.561 1.00 92.38 70 GLY A CA 1
ATOM 532 C C . GLY A 1 70 ? -3.132 -3.090 0.288 1.00 92.38 70 GLY A C 1
ATOM 533 O O . GLY A 1 70 ? -3.119 -1.975 -0.241 1.00 92.38 70 GLY A O 1
ATOM 534 N N . VAL A 1 71 ? -2.478 -4.131 -0.208 1.00 92.06 71 VAL A N 1
ATOM 535 C CA . VAL A 1 71 ? -1.680 -4.131 -1.432 1.00 92.06 71 VAL A CA 1
ATOM 536 C C . VAL A 1 71 ? -2.247 -5.135 -2.427 1.00 92.06 71 VAL A C 1
ATOM 538 O O . VAL A 1 71 ? -2.653 -6.236 -2.051 1.00 92.06 71 VAL A O 1
ATOM 541 N N . CYS A 1 72 ? -2.268 -4.746 -3.695 1.00 89.56 72 CYS A N 1
ATOM 542 C CA . CYS A 1 72 ? -2.606 -5.606 -4.824 1.00 89.56 72 CYS A CA 1
ATOM 543 C C . CYS A 1 72 ? -1.707 -5.213 -6.003 1.00 89.56 72 CYS A C 1
ATOM 545 O O . CYS A 1 72 ? -2.155 -4.484 -6.885 1.00 89.56 72 CYS A O 1
ATOM 547 N N . PRO A 1 73 ? -0.411 -5.570 -5.976 1.00 85.81 73 PRO A N 1
ATOM 548 C CA . PRO A 1 73 ? 0.529 -5.118 -6.992 1.00 85.81 73 PRO A CA 1
ATOM 549 C C . PRO A 1 73 ? 0.100 -5.591 -8.383 1.00 85.81 73 PRO A C 1
ATOM 551 O O . PRO A 1 73 ? -0.188 -6.773 -8.584 1.00 85.81 73 PRO A O 1
ATOM 554 N N . GLU A 1 74 ? 0.070 -4.662 -9.335 1.00 83.31 74 GLU A N 1
ATOM 555 C CA . GLU A 1 74 ? -0.299 -4.963 -10.718 1.00 83.31 74 GLU A CA 1
ATOM 556 C C . GLU A 1 74 ? 0.835 -5.735 -11.412 1.00 83.31 74 GLU A C 1
ATOM 558 O O . GLU A 1 74 ? 2.009 -5.369 -11.312 1.00 83.31 74 GLU A O 1
ATOM 563 N N . ASN A 1 75 ? 0.487 -6.814 -12.116 1.00 83.50 75 ASN A N 1
ATOM 564 C CA . ASN A 1 75 ? 1.436 -7.699 -12.802 1.00 83.50 75 ASN A CA 1
ATOM 565 C C . ASN A 1 75 ? 1.151 -7.865 -14.305 1.00 83.50 75 ASN A C 1
ATOM 567 O O . ASN A 1 75 ? 1.823 -8.664 -14.957 1.00 83.50 75 ASN A O 1
ATOM 571 N N . ALA A 1 76 ? 0.183 -7.126 -14.854 1.00 83.75 76 ALA A N 1
ATOM 572 C CA . ALA A 1 76 ? -0.155 -7.194 -16.267 1.00 83.75 76 ALA A CA 1
ATOM 573 C C . ALA A 1 76 ? 0.940 -6.598 -17.161 1.00 83.75 76 ALA A C 1
ATOM 575 O O . ALA A 1 76 ? 1.518 -5.543 -16.874 1.00 83.75 76 ALA A O 1
ATOM 576 N N . ASN A 1 77 ? 1.192 -7.249 -18.296 1.00 83.81 77 ASN A N 1
ATOM 577 C CA . ASN A 1 77 ? 2.154 -6.757 -19.271 1.00 83.81 77 ASN A CA 1
ATOM 578 C C . ASN A 1 77 ? 1.578 -5.575 -20.069 1.00 83.81 77 ASN A C 1
ATOM 580 O O . ASN A 1 77 ? 0.428 -5.625 -20.527 1.00 83.81 77 ASN A O 1
ATOM 584 N N . PRO A 1 78 ? 2.374 -4.519 -20.325 1.00 81.44 78 PRO A N 1
ATOM 585 C CA . PRO A 1 78 ? 1.977 -3.465 -21.249 1.00 81.44 78 PRO A CA 1
ATOM 586 C C . PRO A 1 78 ? 1.647 -4.046 -22.631 1.00 81.44 78 PRO A C 1
ATOM 588 O O . PRO A 1 78 ? 2.477 -4.711 -23.242 1.00 81.44 78 PRO A O 1
ATOM 591 N N . GLY A 1 79 ? 0.438 -3.774 -23.126 1.00 84.88 79 GLY A N 1
ATOM 592 C CA . GLY A 1 79 ? -0.069 -4.313 -24.396 1.00 84.88 79 GLY A CA 1
ATOM 593 C C . GLY A 1 79 ? -1.050 -5.480 -24.249 1.00 84.88 79 GLY A C 1
ATOM 594 O O . GLY A 1 79 ? -1.880 -5.653 -25.131 1.00 84.88 79 GLY A O 1
ATOM 595 N N . GLU A 1 80 ? -1.049 -6.182 -23.112 1.00 87.75 80 GLU A N 1
ATOM 596 C CA . GLU A 1 80 ? -1.915 -7.349 -22.846 1.00 87.75 80 GLU A CA 1
ATOM 597 C C . GLU A 1 80 ? -2.810 -7.152 -21.608 1.00 87.75 80 GLU A C 1
ATOM 599 O O . GLU A 1 80 ? -3.365 -8.102 -21.065 1.00 87.75 80 GLU A O 1
ATOM 604 N N . ILE A 1 81 ? -2.991 -5.900 -21.168 1.00 83.12 81 ILE A N 1
ATOM 605 C CA . ILE A 1 81 ? -3.625 -5.553 -19.883 1.00 83.12 81 ILE A CA 1
ATOM 606 C C . ILE A 1 81 ? -4.983 -6.240 -19.685 1.00 83.12 81 ILE A C 1
ATOM 608 O O . ILE A 1 81 ? -5.229 -6.813 -18.631 1.00 83.12 81 ILE A O 1
ATOM 612 N N . LEU A 1 82 ? -5.867 -6.210 -20.690 1.00 85.12 82 LEU A N 1
ATOM 613 C CA . LEU A 1 82 ? -7.207 -6.799 -20.567 1.00 85.12 82 LEU A CA 1
ATOM 614 C C . LEU A 1 82 ? -7.177 -8.328 -20.477 1.00 85.12 82 LEU A C 1
ATOM 616 O O . LEU A 1 82 ? -7.991 -8.907 -19.763 1.00 85.12 82 LEU A O 1
ATOM 620 N N . HIS A 1 83 ? -6.262 -8.970 -21.204 1.00 86.44 83 HIS A N 1
ATOM 621 C CA . HIS A 1 83 ? -6.090 -10.416 -21.150 1.00 86.44 83 HIS A CA 1
ATOM 622 C C . HIS A 1 83 ? -5.544 -10.812 -19.775 1.00 86.44 83 HIS A C 1
ATOM 624 O O . HIS A 1 8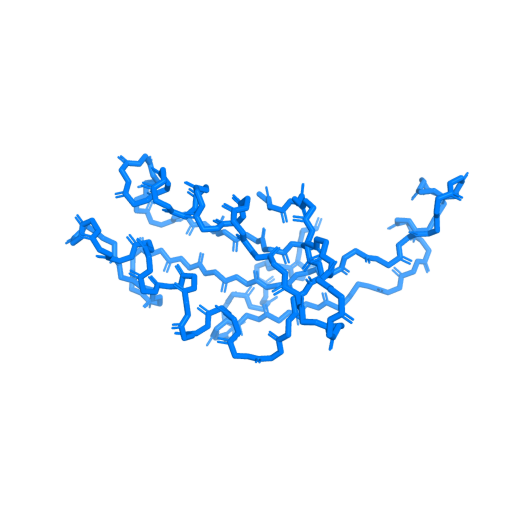3 ? -6.200 -11.551 -19.037 1.00 86.44 83 HIS A O 1
ATOM 630 N N . ASP A 1 84 ? -4.414 -10.218 -19.392 1.00 85.69 84 ASP A N 1
ATOM 631 C CA . ASP A 1 84 ? -3.689 -10.525 -18.161 1.00 85.69 84 ASP A CA 1
ATOM 632 C C . ASP A 1 84 ? -4.534 -10.269 -16.910 1.00 85.69 84 ASP A C 1
ATOM 634 O O . ASP A 1 84 ? -4.524 -11.091 -15.993 1.00 85.69 84 ASP A O 1
ATOM 638 N N . PHE A 1 85 ? -5.351 -9.210 -16.905 1.00 81.50 85 PHE A N 1
ATOM 639 C CA . PHE A 1 85 ? -6.283 -8.912 -15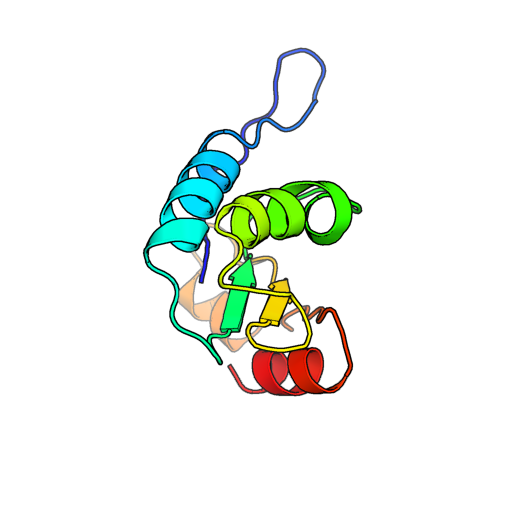.814 1.00 81.50 85 PHE A CA 1
ATOM 640 C C . PHE A 1 85 ? -7.262 -10.063 -15.532 1.00 81.50 85 PHE A C 1
ATOM 642 O O . PHE A 1 85 ? -7.652 -10.268 -14.385 1.00 81.50 85 PHE A O 1
ATOM 649 N N . THR A 1 86 ? -7.661 -10.818 -16.561 1.00 82.25 86 THR A N 1
ATOM 650 C CA . THR A 1 86 ? -8.604 -11.944 -16.424 1.00 82.25 86 THR A CA 1
ATOM 651 C C . THR A 1 86 ? -7.928 -13.295 -16.217 1.00 82.25 86 THR A C 1
ATOM 653 O O . THR A 1 86 ? -8.554 -14.209 -15.681 1.00 82.25 86 THR A O 1
ATOM 656 N N . SER A 1 87 ? -6.676 -13.447 -16.655 1.00 81.75 87 SER A N 1
ATOM 657 C CA . SER A 1 87 ? -5.997 -14.744 -16.714 1.00 81.75 87 SER A CA 1
ATOM 658 C C . SER A 1 87 ? -4.923 -14.945 -15.648 1.00 81.75 87 SER A C 1
ATOM 660 O O . SER A 1 87 ? -4.586 -16.092 -15.350 1.00 81.75 87 SER A O 1
ATOM 662 N N . LEU A 1 88 ? -4.347 -13.871 -15.098 1.00 82.31 88 LEU A N 1
ATOM 663 C CA . LEU A 1 88 ? -3.268 -13.968 -14.116 1.00 82.31 88 LEU A CA 1
ATOM 664 C C . LEU A 1 88 ? -3.807 -13.984 -12.679 1.00 82.31 88 LEU A C 1
ATOM 666 O O . LEU A 1 88 ? -4.742 -13.252 -12.353 1.00 82.31 88 LEU A O 1
ATOM 670 N N . PRO A 1 89 ? -3.198 -14.779 -11.780 1.00 82.19 89 PRO A N 1
ATOM 671 C CA . PRO A 1 89 ? -3.507 -14.688 -10.363 1.00 82.19 89 PRO A CA 1
ATOM 672 C C . PRO A 1 89 ? -3.084 -13.318 -9.818 1.00 82.19 89 PRO A C 1
ATOM 674 O O . PRO A 1 89 ? -1.989 -12.827 -10.116 1.00 82.19 89 PRO A O 1
ATOM 677 N N . ARG A 1 90 ? -3.940 -12.726 -8.980 1.00 81.88 90 ARG A N 1
ATOM 678 C CA . ARG A 1 90 ? -3.654 -11.485 -8.253 1.00 81.88 90 ARG A CA 1
ATOM 679 C C . ARG A 1 90 ? -3.085 -11.798 -6.874 1.00 81.88 90 ARG A C 1
ATOM 681 O O . ARG A 1 90 ? -3.645 -12.600 -6.128 1.00 81.88 90 ARG A O 1
ATOM 688 N N . LEU A 1 91 ? -1.967 -11.158 -6.536 1.00 85.00 91 LEU A N 1
ATOM 689 C CA . LEU A 1 91 ? -1.448 -11.162 -5.173 1.00 85.00 91 LEU A CA 1
ATOM 690 C C . LEU A 1 91 ? -2.222 -10.128 -4.361 1.00 85.00 91 LEU A C 1
ATOM 692 O O . LEU A 1 91 ? -2.325 -8.978 -4.771 1.00 85.00 91 LEU A O 1
ATOM 696 N N . VAL A 1 92 ? -2.701 -10.528 -3.189 1.00 86.06 92 VAL A N 1
ATOM 697 C CA . VAL A 1 92 ? -3.389 -9.641 -2.257 1.00 86.06 92 VAL A CA 1
ATOM 698 C C . VAL A 1 92 ? -2.724 -9.737 -0.892 1.00 86.06 92 VAL A C 1
ATOM 700 O O . VAL A 1 92 ? -2.522 -10.833 -0.373 1.00 86.06 92 VAL A O 1
ATOM 703 N N . GLY A 1 93 ? -2.409 -8.586 -0.305 1.00 83.75 93 GLY A N 1
ATOM 704 C CA . GLY A 1 93 ? -1.957 -8.475 1.079 1.00 83.75 93 GLY A CA 1
ATOM 705 C C . GLY A 1 93 ? -2.800 -7.458 1.837 1.00 83.75 93 GLY A C 1
ATOM 706 O O . GLY A 1 93 ? -3.003 -6.343 1.364 1.00 83.75 93 GLY A O 1
ATOM 707 N N . GLY A 1 94 ? -3.299 -7.827 3.010 1.00 82.31 94 GLY A N 1
ATOM 708 C CA . GLY A 1 94 ? -3.977 -6.915 3.927 1.00 82.31 94 GLY A CA 1
ATOM 709 C C . GLY A 1 94 ? -3.191 -6.727 5.220 1.00 82.31 94 GLY A C 1
ATOM 710 O O . GLY A 1 94 ? -2.413 -7.598 5.601 1.00 82.31 94 GLY A O 1
ATOM 711 N N . ILE A 1 95 ? -3.425 -5.611 5.919 1.00 82.12 95 ILE A N 1
ATOM 712 C CA . ILE A 1 95 ? -2.893 -5.411 7.281 1.00 82.12 95 ILE A CA 1
ATOM 713 C C . ILE A 1 95 ? -3.493 -6.390 8.307 1.00 82.12 95 ILE A C 1
ATOM 715 O O . ILE A 1 95 ? -2.920 -6.592 9.374 1.00 82.12 95 ILE A O 1
ATOM 719 N N . ASP A 1 96 ? -4.629 -7.008 7.976 1.00 82.19 96 ASP A N 1
ATOM 720 C CA . ASP A 1 96 ? -5.262 -8.094 8.718 1.00 82.19 96 ASP A CA 1
ATOM 721 C C . ASP A 1 96 ? -6.018 -9.049 7.759 1.00 82.19 96 ASP A C 1
ATOM 723 O O . ASP A 1 96 ? -6.090 -8.839 6.538 1.00 82.19 96 ASP A O 1
ATOM 727 N N . GLU A 1 97 ? -6.571 -10.134 8.309 1.00 84.62 97 GLU A N 1
ATOM 728 C CA . GLU A 1 97 ? -7.316 -11.147 7.548 1.00 84.62 97 GLU A CA 1
ATOM 729 C C . GLU A 1 97 ? -8.587 -10.578 6.899 1.00 84.62 97 GLU A C 1
ATOM 731 O O . GLU A 1 97 ? -8.932 -10.936 5.771 1.00 84.62 97 GLU A O 1
ATOM 736 N N . GLN A 1 98 ? -9.268 -9.647 7.570 1.00 82.38 98 GLN A N 1
ATOM 737 C CA . GLN A 1 98 ? -10.485 -9.027 7.055 1.00 82.38 98 GLN A CA 1
ATOM 738 C C . GLN A 1 98 ? -10.190 -8.234 5.777 1.00 82.38 98 GLN A C 1
ATOM 740 O O . GLN A 1 98 ? -10.924 -8.325 4.794 1.00 82.38 98 GLN A O 1
ATOM 745 N N . VAL A 1 99 ? -9.081 -7.502 5.762 1.00 79.00 99 VAL A N 1
ATOM 746 C CA . VAL A 1 99 ? -8.622 -6.718 4.609 1.00 79.00 99 VAL A CA 1
ATOM 747 C C . VAL A 1 99 ? -8.208 -7.606 3.458 1.00 79.00 99 VAL A C 1
ATOM 749 O O . VAL A 1 99 ? -8.561 -7.330 2.314 1.00 79.00 99 VAL A O 1
ATOM 752 N N . THR A 1 100 ? -7.491 -8.684 3.764 1.00 81.88 100 THR A N 1
ATOM 753 C CA . THR A 1 100 ? -7.098 -9.677 2.762 1.00 81.88 100 THR A CA 1
ATOM 754 C C . THR A 1 100 ? -8.340 -10.238 2.066 1.00 81.88 100 THR A C 1
ATOM 756 O O . THR A 1 100 ? -8.389 -10.276 0.839 1.00 81.88 100 THR A O 1
ATOM 759 N N . ASN A 1 101 ? -9.391 -10.555 2.829 1.00 81.50 101 ASN A N 1
ATOM 760 C CA . ASN A 1 101 ? -10.668 -11.015 2.284 1.00 81.50 101 ASN A CA 1
ATOM 761 C C . ASN A 1 101 ? -11.394 -9.942 1.459 1.00 81.50 101 ASN A C 1
ATOM 763 O O . ASN A 1 101 ? -11.967 -10.269 0.421 1.00 81.50 101 ASN A O 1
ATOM 767 N N . TYR A 1 102 ? -11.382 -8.671 1.871 1.00 80.19 102 TYR A N 1
ATOM 768 C CA . TYR A 1 102 ? -11.981 -7.603 1.061 1.00 80.19 102 TYR A CA 1
ATOM 769 C C . TYR A 1 102 ? -11.276 -7.443 -0.280 1.00 80.19 102 TYR A C 1
ATOM 771 O O . TYR A 1 102 ? -11.937 -7.399 -1.311 1.00 80.19 102 TYR A O 1
ATOM 779 N N . CYS A 1 103 ? -9.947 -7.397 -0.267 1.00 74.94 103 CYS A N 1
ATOM 780 C CA . CYS A 1 103 ? -9.157 -7.228 -1.475 1.00 74.94 103 CYS A CA 1
ATOM 781 C C . CYS A 1 103 ? -9.210 -8.457 -2.397 1.00 74.94 103 CYS A C 1
ATOM 783 O O . CYS A 1 103 ? -9.141 -8.290 -3.606 1.00 74.94 103 CYS A O 1
ATOM 785 N N . PHE A 1 104 ? -9.368 -9.673 -1.861 1.00 75.19 104 PHE A N 1
ATOM 786 C CA . PHE A 1 104 ? -9.540 -10.887 -2.671 1.00 75.19 104 PHE A CA 1
ATOM 787 C C . PHE A 1 104 ? -10.837 -10.885 -3.495 1.00 75.19 104 PHE A C 1
ATOM 789 O O . PHE A 1 104 ? -10.905 -11.526 -4.537 1.00 75.19 104 PHE A O 1
ATOM 796 N N . ASN A 1 105 ? -11.870 -10.181 -3.025 1.00 71.25 105 ASN A N 1
ATOM 797 C CA . ASN A 1 105 ? -13.164 -10.090 -3.704 1.00 71.25 105 ASN A CA 1
ATOM 798 C C . ASN A 1 105 ? -13.288 -8.859 -4.628 1.00 71.25 105 ASN A C 1
ATOM 800 O O . ASN A 1 105 ? -14.393 -8.586 -5.104 1.00 71.25 105 ASN A O 1
ATOM 804 N N . LEU A 1 106 ? -12.200 -8.103 -4.836 1.00 67.62 106 LEU A N 1
ATOM 805 C CA . LEU A 1 106 ? -12.112 -7.026 -5.833 1.00 67.62 106 LEU A CA 1
ATOM 806 C C . LEU A 1 106 ? -11.759 -7.594 -7.209 1.00 67.62 106 LEU A C 1
ATOM 808 O O . LEU A 1 106 ? -12.373 -7.114 -8.187 1.00 67.62 106 LEU A O 1
#

pLDDT: mean 90.74, std 6.74, range [67.62, 98.12]

Mean predicted aligned error: 4.19 Å

Nearest PDB structures (foldseek):
  1mv8-assembly2_D  TM=9.158E-01  e=3.408E-07  Pseudomonas aeruginosa
  3g79-assembly1_B  TM=9.255E-01  e=5.715E-07  Methanosarcina mazei Go1
  4r16-assembly1_B  TM=9.244E-01  e=3.270E-06  Pyrococcus horikoshii OT3
  3gg2-assembly1_A  TM=8.036E-01  e=2.091E-03  Porphyromonas gingivalis
  2y0c-assembly1_A  TM=7.776E-01  e=5.878E-03  Burkholderia cepacia

Secondary structure (DSSP, 8-state):
-B-----B-TTS-B--HHHHHHHHHHHHHPPTTEEEEE-S---TTHIIIIIHHHHHTTSS--BTTTEEEEE----PPTT-HHHHHHHSPPP-EESSHHHHHHHHT-

Radius of gyration: 14.36 Å; Cα contacts (8 Å, |Δi|>4): 151; chains: 1; bounding box: 36×30×38 Å

Sequence (106 aa):
MLSLPTPIDKNNIPIYLALESVGKQLSKSLQPNSLVVVESTIEPGFIENVMIEIIEMGSRLQAGKNFTIGVCPENANPGEILHDFTSLPRLVGGIDEQVTNYCFNL

Organism: NCBI:txid1456364